Protein AF-A0A3G7U7F8-F1 (afdb_monomer_lite)

Radius of gyration: 17.86 Å; chains: 1; bounding box: 41×23×50 Å

pLDDT: mean 77.33, std 21.23, range [37.97, 98.38]

Foldseek 3Di:
DDDDDPDPPPCPPPPDNPPPPDDDPVRVVVVVVLVVDDPVVVVVVVVVVVVVVVVVVVVCDDD

Structure (mmCIF, N/CA/C/O backbone):
data_AF-A0A3G7U7F8-F1
#
_entry.id   AF-A0A3G7U7F8-F1
#
loop_
_atom_site.group_PDB
_atom_site.id
_atom_site.type_symbol
_atom_site.label_atom_id
_atom_site.label_alt_id
_atom_site.label_comp_id
_atom_site.label_asym_id
_atom_site.label_entity_id
_atom_site.label_seq_id
_atom_site.pdbx_PDB_ins_code
_atom_site.Cartn_x
_atom_site.Cartn_y
_atom_site.Cartn_z
_atom_site.occupancy
_atom_site.B_iso_or_equiv
_atom_site.auth_seq_id
_atom_site.auth_comp_id
_atom_site.auth_asym_id
_atom_site.auth_atom_id
_atom_site.pdbx_PDB_model_num
ATOM 1 N N . MET A 1 1 ? -15.362 -5.730 34.526 1.00 37.97 1 MET A N 1
ATOM 2 C CA . MET A 1 1 ?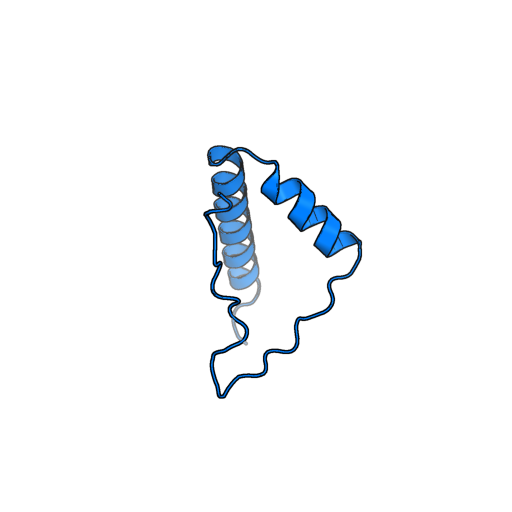 -14.563 -6.745 33.807 1.00 37.97 1 MET A CA 1
ATOM 3 C C . MET A 1 1 ? -13.990 -6.079 32.566 1.00 37.97 1 MET A C 1
ATOM 5 O O . MET A 1 1 ? -14.758 -5.761 31.673 1.00 37.97 1 MET A O 1
ATOM 9 N N . LEU A 1 2 ? -12.690 -5.780 32.546 1.00 40.84 2 LEU A N 1
ATOM 10 C CA . LEU A 1 2 ? -11.995 -5.245 31.371 1.00 40.84 2 LEU A CA 1
ATOM 11 C C . LEU A 1 2 ? -11.056 -6.346 30.880 1.00 40.84 2 LEU A C 1
ATOM 13 O O . LEU A 1 2 ? -10.099 -6.682 31.571 1.00 40.84 2 LEU A O 1
ATOM 17 N N . ASN A 1 3 ? -11.389 -6.952 29.743 1.00 44.69 3 ASN A N 1
ATOM 18 C CA . ASN A 1 3 ? -10.572 -7.956 29.075 1.00 44.69 3 ASN A CA 1
ATOM 19 C C . ASN A 1 3 ? -10.321 -7.523 27.625 1.00 44.69 3 ASN A C 1
ATOM 21 O O . ASN A 1 3 ? -11.199 -6.923 27.008 1.00 44.69 3 ASN A O 1
ATOM 25 N N . ASN A 1 4 ? -9.156 -7.925 27.116 1.00 45.38 4 ASN A N 1
ATOM 26 C CA . ASN A 1 4 ? -8.604 -7.755 25.770 1.00 45.38 4 ASN A CA 1
ATOM 27 C C . ASN A 1 4 ? -8.175 -6.318 25.424 1.00 45.38 4 ASN A C 1
ATOM 29 O O . ASN A 1 4 ? -8.944 -5.379 25.535 1.00 45.38 4 ASN A O 1
ATOM 33 N N . SER A 1 5 ? -6.953 -6.044 24.975 1.00 46.25 5 SER A N 1
ATOM 34 C CA . SER A 1 5 ? -6.031 -6.873 24.195 1.00 46.25 5 SER A CA 1
ATOM 35 C C . SER A 1 5 ? -4.591 -6.405 24.427 1.00 46.25 5 SER A C 1
ATOM 37 O O . SER A 1 5 ? -4.237 -5.266 24.117 1.00 46.25 5 SER A O 1
ATOM 39 N N . PHE A 1 6 ? -3.753 -7.297 24.952 1.00 50.56 6 PHE A N 1
ATOM 40 C CA . PHE A 1 6 ? -2.314 -7.090 25.067 1.00 50.56 6 PHE A CA 1
ATOM 41 C C . PHE A 1 6 ? -1.701 -7.262 23.670 1.00 50.56 6 PHE A C 1
ATOM 43 O O . PHE A 1 6 ? -1.381 -8.369 23.248 1.00 50.56 6 PHE A O 1
ATOM 50 N N . PHE A 1 7 ? -1.592 -6.175 22.905 1.00 56.81 7 PHE A N 1
ATOM 51 C CA . PHE A 1 7 ? -0.731 -6.175 21.727 1.00 56.81 7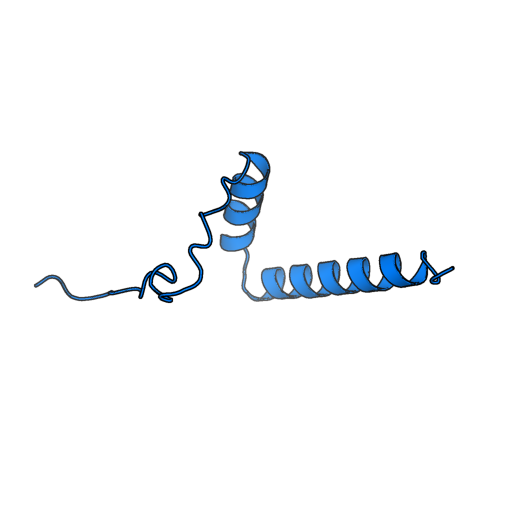 PHE A CA 1
ATOM 52 C C . PHE A 1 7 ? 0.712 -6.255 22.234 1.00 56.81 7 PHE A C 1
ATOM 54 O O . PHE A 1 7 ? 1.115 -5.361 22.986 1.00 56.81 7 PHE A O 1
ATOM 61 N N . PRO A 1 8 ? 1.515 -7.274 21.872 1.00 47.44 8 PRO A N 1
ATOM 62 C CA . PRO A 1 8 ? 2.929 -7.222 22.172 1.00 47.44 8 PRO A CA 1
ATOM 63 C C . PRO A 1 8 ? 3.484 -6.073 21.336 1.00 47.44 8 PRO A C 1
ATOM 65 O O . PRO A 1 8 ? 3.596 -6.147 20.113 1.00 47.44 8 PRO A O 1
ATOM 68 N N . SER A 1 9 ? 3.753 -4.956 22.006 1.00 53.06 9 SER A N 1
ATOM 69 C CA . SER A 1 9 ? 4.550 -3.873 21.459 1.00 53.06 9 SER A CA 1
ATOM 70 C C . SER A 1 9 ? 5.818 -4.506 20.892 1.00 53.06 9 SER A C 1
ATOM 72 O O . SER A 1 9 ? 6.632 -5.033 21.645 1.00 53.06 9 SER A O 1
ATOM 74 N N . LEU A 1 10 ? 5.998 -4.447 19.571 1.00 54.00 10 LEU A N 1
ATOM 75 C CA . LEU A 1 10 ? 7.198 -4.883 18.839 1.00 54.00 10 LEU A CA 1
ATOM 76 C C . LEU A 1 10 ? 8.491 -4.151 19.283 1.00 54.00 10 LEU A C 1
ATOM 78 O O . LEU A 1 10 ? 9.499 -4.184 18.588 1.00 54.00 10 LEU A O 1
ATOM 82 N N . ARG A 1 11 ? 8.479 -3.452 20.426 1.00 51.94 11 ARG A N 1
ATOM 83 C CA . ARG A 1 11 ? 9.610 -2.713 20.995 1.00 51.94 11 ARG A CA 1
ATOM 84 C C . ARG A 1 11 ? 10.523 -3.551 21.888 1.00 51.94 11 ARG A C 1
ATOM 86 O O . ARG A 1 11 ? 11.558 -3.038 22.294 1.00 51.94 11 ARG A O 1
ATOM 93 N N . THR A 1 12 ? 10.175 -4.793 22.212 1.00 47.25 12 THR A N 1
ATOM 94 C CA . THR A 1 12 ? 10.927 -5.625 23.174 1.00 47.25 12 THR A CA 1
ATOM 95 C C . THR A 1 12 ? 11.669 -6.802 22.538 1.00 47.25 12 THR A C 1
ATOM 97 O O . THR A 1 12 ? 11.898 -7.816 23.189 1.00 47.25 12 THR A O 1
ATOM 100 N N . ALA A 1 13 ? 12.129 -6.667 21.292 1.00 54.22 13 ALA A N 1
ATOM 101 C CA . ALA A 1 13 ? 13.272 -7.458 20.839 1.00 54.22 13 ALA A CA 1
ATOM 102 C C . ALA A 1 13 ? 14.550 -6.841 21.442 1.00 54.22 13 ALA A C 1
ATOM 104 O O . ALA A 1 13 ? 15.088 -5.855 20.933 1.00 54.22 13 ALA A O 1
ATOM 105 N N . LEU A 1 14 ? 14.984 -7.383 22.586 1.00 46.47 14 LEU A N 1
ATOM 106 C CA . LEU A 1 14 ? 16.252 -7.059 23.248 1.00 46.47 14 LEU A CA 1
ATOM 107 C C . LEU A 1 14 ? 17.406 -7.222 22.244 1.00 46.47 14 LEU A C 1
ATOM 109 O O . LEU A 1 14 ? 17.795 -8.337 21.917 1.00 46.47 14 LEU A O 1
ATOM 113 N N . GLY A 1 15 ? 17.923 -6.105 21.729 1.00 50.97 15 GLY A N 1
ATOM 114 C CA . GLY A 1 15 ? 19.072 -6.075 20.813 1.00 50.97 15 GLY A CA 1
ATOM 115 C C . GLY A 1 15 ? 18.917 -5.120 19.630 1.00 50.97 15 GLY A C 1
ATOM 116 O O . GLY A 1 15 ? 19.912 -4.613 19.124 1.00 50.97 15 GLY A O 1
ATOM 117 N N . THR A 1 16 ? 17.688 -4.780 19.237 1.00 50.75 16 THR A N 1
ATOM 118 C CA . THR A 1 16 ? 17.434 -3.782 18.190 1.00 50.75 16 THR A CA 1
ATOM 119 C C . THR A 1 16 ? 16.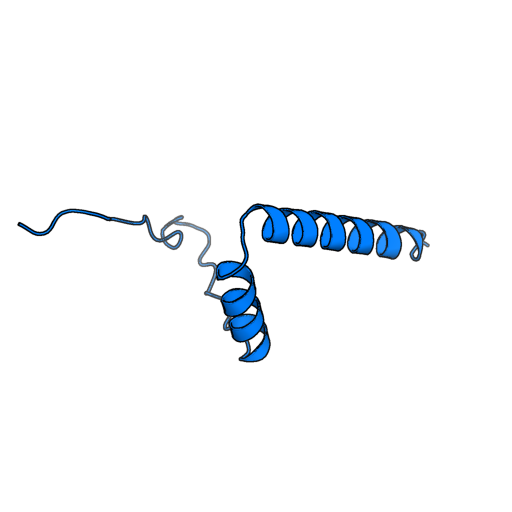533 -2.696 18.752 1.00 50.75 16 THR A C 1
ATOM 121 O O . THR A 1 16 ? 15.310 -2.751 18.627 1.00 50.75 16 THR A O 1
ATOM 124 N N . SER A 1 17 ? 17.134 -1.687 19.385 1.00 49.12 17 SER A N 1
ATOM 125 C CA . SER A 1 17 ? 16.453 -0.413 19.630 1.00 49.12 17 SER A CA 1
ATOM 126 C C . SER A 1 17 ? 16.214 0.258 18.277 1.00 49.12 17 SER A C 1
ATOM 128 O O . SER A 1 17 ? 16.936 1.165 17.865 1.00 49.12 17 SER A O 1
ATOM 130 N N . LEU A 1 18 ? 15.223 -0.234 17.533 1.00 60.91 18 LEU A N 1
ATOM 131 C CA . LEU A 1 18 ? 14.675 0.474 16.393 1.00 60.91 18 LEU A CA 1
ATOM 132 C C . LEU A 1 18 ? 13.923 1.654 16.992 1.00 60.91 18 LEU A C 1
ATOM 134 O O . LEU A 1 18 ? 12.758 1.548 17.384 1.00 60.91 18 LEU A O 1
ATOM 138 N N . ARG A 1 19 ? 14.636 2.775 17.154 1.00 61.25 19 ARG A N 1
ATOM 139 C CA . ARG A 1 19 ? 14.009 4.059 17.455 1.00 61.25 19 ARG A CA 1
ATOM 140 C C . ARG A 1 19 ? 12.842 4.204 16.476 1.00 61.25 19 ARG A C 1
ATOM 142 O O . ARG A 1 19 ? 13.064 4.074 15.272 1.00 61.25 19 ARG A O 1
ATOM 149 N N . PRO A 1 20 ? 11.611 4.426 16.963 1.00 70.00 20 PRO A N 1
ATOM 150 C CA . PRO A 1 20 ? 10.492 4.679 16.076 1.00 70.00 20 PRO A CA 1
ATOM 151 C C . PRO A 1 20 ? 10.875 5.864 15.200 1.00 70.00 20 PRO A C 1
ATOM 153 O O . PRO A 1 20 ? 11.128 6.953 15.720 1.00 70.00 20 PRO A O 1
ATOM 156 N N . ARG A 1 21 ? 10.982 5.637 13.890 1.00 82.19 21 ARG A N 1
ATOM 157 C CA . ARG A 1 21 ? 11.158 6.722 12.932 1.00 82.19 21 ARG A CA 1
ATOM 158 C C . ARG A 1 21 ? 9.959 7.649 13.093 1.00 82.19 21 ARG A C 1
ATOM 160 O O . ARG A 1 21 ? 8.820 7.193 12.995 1.00 82.19 21 ARG A O 1
ATOM 167 N N . GLN A 1 22 ? 10.220 8.920 13.385 1.00 87.50 22 GLN A N 1
ATOM 168 C CA . GLN A 1 22 ? 9.169 9.927 13.361 1.00 87.50 22 GLN A CA 1
ATOM 169 C C . GLN A 1 22 ? 8.714 10.074 11.917 1.00 87.50 22 GLN A C 1
ATOM 171 O O . GLN A 1 22 ? 9.536 10.286 11.025 1.00 87.50 22 GLN A O 1
ATOM 176 N N . LEU A 1 23 ? 7.421 9.878 11.707 1.00 90.25 23 LEU A N 1
ATOM 177 C CA . LEU A 1 23 ? 6.812 10.073 10.409 1.00 90.25 23 LEU A CA 1
ATOM 178 C C . LEU A 1 23 ? 6.530 11.556 10.228 1.00 90.25 23 LEU A C 1
ATOM 180 O O . LEU A 1 23 ? 6.137 12.239 11.176 1.00 90.25 23 LEU A O 1
ATOM 184 N N . ASN A 1 24 ? 6.725 12.054 9.016 1.00 93.75 24 ASN A N 1
ATOM 185 C CA . ASN A 1 24 ? 6.248 13.385 8.685 1.00 93.75 24 ASN A CA 1
ATOM 186 C C . ASN A 1 24 ? 4.700 13.377 8.565 1.00 93.75 24 ASN A C 1
ATOM 188 O O . ASN A 1 24 ? 4.081 12.311 8.446 1.00 93.75 24 ASN A O 1
ATOM 192 N N . PRO A 1 25 ? 4.038 14.548 8.587 1.00 95.56 25 PRO A N 1
ATOM 193 C CA . PRO A 1 25 ? 2.576 14.619 8.530 1.00 95.56 25 PRO A CA 1
ATOM 194 C C . PRO A 1 25 ? 1.955 13.952 7.292 1.00 95.56 25 PRO A C 1
ATOM 196 O O . PRO A 1 25 ? 0.827 13.456 7.358 1.00 95.56 25 PRO A O 1
ATOM 199 N N . GLU A 1 26 ? 2.674 13.925 6.169 1.00 96.38 26 GLU A N 1
ATOM 200 C CA . GLU A 1 26 ? 2.219 13.310 4.920 1.00 96.38 26 GLU A CA 1
ATOM 201 C C . GLU A 1 26 ? 2.269 11.783 4.992 1.00 96.38 26 GLU A C 1
ATOM 203 O O . GLU A 1 26 ? 1.294 11.121 4.640 1.00 96.38 26 GLU A O 1
ATOM 208 N N . GLU A 1 27 ? 3.357 11.222 5.521 1.00 93.50 27 GLU A N 1
ATOM 209 C CA . GLU A 1 27 ? 3.515 9.793 5.789 1.00 93.50 27 GLU A CA 1
ATOM 210 C C . GLU A 1 27 ? 2.426 9.309 6.753 1.00 93.50 27 GLU A C 1
ATOM 212 O O . GLU A 1 27 ? 1.773 8.291 6.507 1.00 93.50 27 GLU A O 1
ATOM 217 N N . GLU A 1 28 ? 2.155 10.063 7.822 1.00 95.00 28 GLU A N 1
ATOM 218 C CA . GLU A 1 28 ? 1.051 9.737 8.723 1.00 95.00 28 GLU A CA 1
ATOM 219 C C . 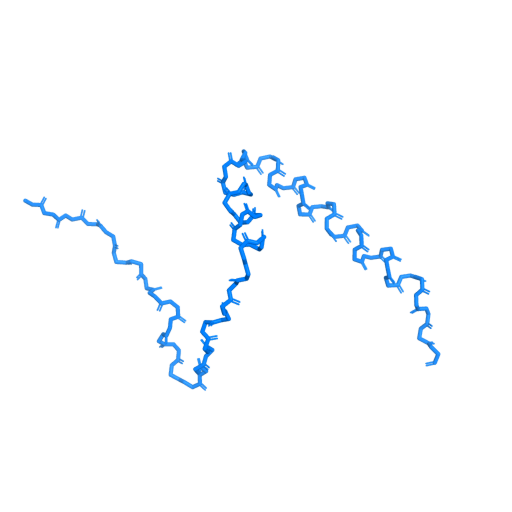GLU A 1 28 ? -0.307 9.779 8.018 1.00 95.00 28 GLU A C 1
ATOM 221 O O . GLU A 1 28 ? -1.154 8.907 8.231 1.00 95.00 28 GLU A O 1
ATOM 226 N N . ARG A 1 29 ? -0.541 10.806 7.193 1.00 96.25 29 ARG A N 1
ATOM 227 C CA . ARG A 1 29 ? -1.787 10.963 6.438 1.00 96.25 29 ARG A CA 1
ATOM 228 C C . ARG A 1 29 ? -1.984 9.806 5.459 1.00 96.25 29 ARG A C 1
ATOM 230 O O . ARG A 1 29 ? -3.085 9.262 5.393 1.00 96.25 29 ARG A O 1
ATOM 237 N N . LEU A 1 30 ? -0.928 9.387 4.769 1.00 95.25 30 LEU A N 1
ATOM 238 C CA . LEU A 1 30 ? -0.945 8.240 3.867 1.00 95.25 30 LEU A CA 1
ATOM 239 C C . LEU A 1 30 ? -1.315 6.953 4.612 1.00 95.25 30 LEU A C 1
ATOM 241 O O . LEU A 1 30 ? -2.213 6.232 4.182 1.00 95.25 30 LEU A O 1
ATOM 245 N N . ILE A 1 31 ? -0.684 6.692 5.761 1.00 94.38 31 ILE A N 1
ATOM 246 C CA . ILE A 1 31 ? -0.996 5.516 6.587 1.00 94.38 31 ILE A CA 1
ATOM 247 C C . ILE A 1 31 ? -2.450 5.551 7.058 1.00 94.38 31 ILE A C 1
ATOM 249 O O . ILE A 1 31 ? -3.124 4.518 7.036 1.00 94.38 31 ILE A O 1
ATOM 253 N N . ARG A 1 32 ? -2.948 6.723 7.478 1.00 96.44 32 ARG A N 1
ATOM 254 C CA . ARG A 1 32 ? -4.350 6.895 7.881 1.00 96.44 32 ARG A CA 1
ATOM 255 C C . ARG A 1 32 ? -5.301 6.518 6.744 1.00 96.44 32 ARG A C 1
ATOM 257 O O . ARG A 1 32 ? -6.191 5.709 6.978 1.00 96.44 32 ARG A O 1
ATOM 264 N N . TYR A 1 33 ? -5.087 7.021 5.527 1.00 97.06 33 TYR A N 1
ATOM 265 C CA . TYR A 1 33 ? -5.933 6.656 4.385 1.00 97.06 33 TYR A CA 1
ATOM 266 C C . TYR A 1 33 ? -5.820 5.180 4.016 1.00 97.06 33 TYR A C 1
ATOM 268 O O . TYR A 1 33 ? -6.843 4.526 3.849 1.00 97.06 33 TYR A O 1
ATOM 276 N N . TYR A 1 34 ? -4.605 4.631 3.966 1.00 96.75 34 TYR A N 1
ATOM 277 C CA . TYR A 1 34 ? -4.392 3.221 3.643 1.00 96.75 34 TYR A CA 1
ATOM 278 C C . TYR A 1 34 ? -5.146 2.283 4.598 1.00 96.75 34 TYR A C 1
ATOM 280 O O . TYR A 1 34 ? -5.703 1.278 4.167 1.00 96.75 34 TYR A O 1
ATOM 288 N N . ARG A 1 35 ? -5.215 2.619 5.894 1.00 95.88 35 ARG A N 1
ATOM 289 C CA . ARG A 1 35 ? -5.959 1.833 6.896 1.00 95.88 35 ARG A CA 1
ATOM 290 C C . ARG A 1 35 ? -7.478 1.885 6.728 1.00 95.88 35 ARG A C 1
ATOM 292 O O . ARG A 1 35 ? -8.146 0.969 7.192 1.00 95.88 35 ARG A O 1
ATOM 299 N N . LEU A 1 36 ? -8.010 2.937 6.108 1.00 97.88 36 LEU A N 1
ATOM 300 C CA . LEU A 1 36 ? -9.444 3.084 5.843 1.00 97.88 36 LEU A CA 1
ATOM 301 C C . LEU A 1 36 ? -9.895 2.338 4.580 1.00 97.88 36 LEU A C 1
ATOM 303 O O . LEU A 1 36 ? -11.093 2.179 4.367 1.00 97.88 36 LEU A O 1
ATOM 307 N N . LEU A 1 37 ? -8.955 1.887 3.747 1.00 97.69 37 LEU A N 1
ATOM 308 C CA . LEU A 1 37 ? -9.255 1.134 2.535 1.00 97.69 37 LEU A CA 1
ATOM 309 C C . LEU A 1 37 ? -9.775 -0.276 2.846 1.00 97.69 37 LEU A C 1
ATOM 311 O O . LEU A 1 37 ? -9.380 -0.914 3.834 1.00 97.69 37 LEU A O 1
ATOM 315 N N . SER A 1 38 ? -10.603 -0.791 1.934 1.00 98.38 38 SER A N 1
ATOM 316 C CA . SER A 1 38 ? -11.007 -2.196 1.937 1.00 98.38 38 SER A CA 1
ATOM 317 C C . SER A 1 38 ? -9.784 -3.114 1.793 1.00 98.38 38 SER A C 1
ATOM 319 O O . SER A 1 38 ? -8.717 -2.691 1.344 1.00 98.38 38 SER A O 1
ATOM 321 N N . GLU A 1 39 ? -9.908 -4.388 2.176 1.00 97.56 39 GLU A N 1
ATOM 322 C CA . GLU A 1 39 ? -8.810 -5.351 1.980 1.00 97.56 39 GLU A CA 1
ATOM 323 C C . GLU A 1 39 ? -8.439 -5.504 0.496 1.00 97.56 39 GLU A C 1
ATOM 325 O O . GLU A 1 39 ? -7.260 -5.603 0.165 1.00 97.56 39 GLU A O 1
ATOM 330 N N . GLN A 1 40 ? -9.433 -5.461 -0.396 1.00 98.31 40 GLN A N 1
ATOM 331 C CA . GLN A 1 40 ? -9.241 -5.573 -1.845 1.00 98.31 40 GLN A CA 1
ATOM 332 C C . GLN A 1 40 ? -8.432 -4.390 -2.390 1.00 98.31 40 GLN A C 1
ATOM 334 O O . GLN A 1 40 ? -7.457 -4.585 -3.114 1.00 98.31 40 GLN A O 1
ATOM 339 N N . ASP A 1 41 ? -8.771 -3.170 -1.973 1.00 97.81 41 ASP A N 1
ATOM 340 C CA . ASP A 1 41 ? -8.039 -1.967 -2.379 1.00 97.81 41 ASP A CA 1
ATOM 341 C C . ASP A 1 41 ? -6.621 -1.950 -1.800 1.00 97.81 41 ASP A C 1
ATOM 343 O O . ASP A 1 41 ? -5.664 -1.559 -2.472 1.00 97.81 41 ASP A O 1
ATOM 347 N N . ARG A 1 42 ? -6.452 -2.413 -0.554 1.00 98.06 42 ARG A N 1
ATOM 348 C CA . ARG A 1 42 ? -5.124 -2.547 0.058 1.00 98.06 42 ARG A CA 1
ATOM 349 C C . ARG A 1 42 ? -4.240 -3.519 -0.707 1.00 98.06 42 ARG A C 1
ATOM 351 O O . ARG A 1 42 ? -3.038 -3.264 -0.800 1.00 98.06 42 ARG A O 1
ATOM 358 N N . GLU A 1 43 ? -4.812 -4.592 -1.241 1.00 98.06 43 GLU A N 1
ATOM 359 C CA . GLU A 1 4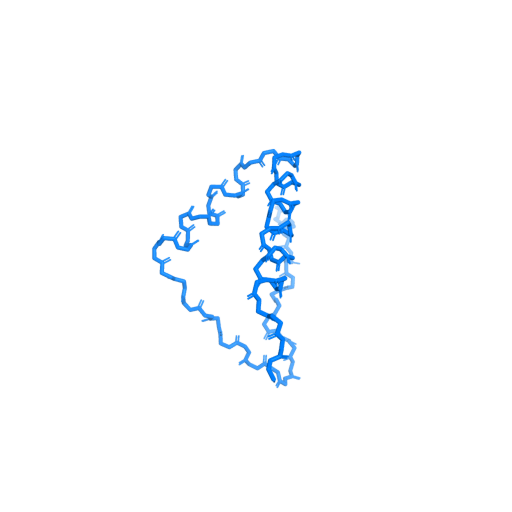3 ? -4.094 -5.541 -2.086 1.00 98.06 43 GLU A CA 1
ATOM 360 C C . GLU A 1 43 ? -3.724 -4.923 -3.437 1.00 98.06 43 GLU A C 1
ATOM 362 O O . GLU A 1 43 ? -2.557 -4.962 -3.822 1.00 98.06 43 GLU A O 1
ATOM 367 N N . ALA A 1 44 ? -4.660 -4.237 -4.097 1.00 98.00 44 ALA A N 1
ATOM 368 C CA . ALA A 1 44 ? -4.385 -3.529 -5.348 1.00 98.00 44 ALA A CA 1
ATOM 369 C C . ALA A 1 44 ? -3.234 -2.514 -5.202 1.00 98.00 44 ALA A C 1
ATOM 371 O O . ALA A 1 44 ? -2.336 -2.459 -6.045 1.00 98.00 44 ALA A O 1
ATOM 372 N N . VAL A 1 45 ? -3.200 -1.760 -4.096 1.00 97.06 45 VAL A N 1
ATOM 373 C CA . VAL A 1 45 ? -2.099 -0.835 -3.779 1.00 97.06 45 VAL A CA 1
ATOM 374 C C . VAL A 1 45 ? -0.765 -1.576 -3.628 1.00 97.06 45 VAL A C 1
ATOM 376 O O . VAL A 1 45 ? 0.248 -1.102 -4.141 1.00 97.06 45 VAL A O 1
ATOM 379 N N . ARG A 1 46 ? -0.731 -2.743 -2.967 1.00 96.31 46 ARG A N 1
ATOM 380 C CA . ARG A 1 46 ? 0.502 -3.551 -2.854 1.00 96.31 46 ARG A CA 1
ATOM 381 C C . ARG A 1 46 ? 0.982 -4.033 -4.219 1.00 96.31 46 ARG A C 1
ATOM 383 O O . ARG A 1 46 ? 2.173 -3.911 -4.503 1.00 96.31 46 ARG A O 1
ATOM 390 N N . CYS A 1 47 ? 0.076 -4.525 -5.064 1.00 97.00 47 CYS A N 1
ATOM 391 C CA . CYS A 1 47 ? 0.401 -4.933 -6.430 1.00 97.00 47 CYS A CA 1
ATOM 392 C C . CYS A 1 47 ? 0.970 -3.765 -7.247 1.00 97.00 47 CYS A C 1
ATOM 394 O O . CYS A 1 47 ? 1.978 -3.929 -7.932 1.00 97.00 47 CYS A O 1
ATOM 396 N N . LEU A 1 48 ? 0.379 -2.572 -7.128 1.00 96.69 48 LEU A N 1
ATOM 397 C CA . LEU A 1 48 ? 0.870 -1.367 -7.797 1.00 96.69 48 LEU A CA 1
ATOM 398 C C . LEU A 1 48 ? 2.283 -0.990 -7.328 1.00 96.69 48 LEU A C 1
ATOM 400 O O . LEU A 1 48 ? 3.168 -0.774 -8.154 1.00 96.69 48 LEU A O 1
ATOM 404 N N . PHE A 1 49 ? 2.523 -0.956 -6.014 1.00 94.62 49 PHE A N 1
ATOM 405 C CA . PHE A 1 49 ? 3.854 -0.682 -5.460 1.00 94.62 49 PHE A CA 1
ATOM 406 C C . PHE A 1 49 ? 4.895 -1.706 -5.918 1.00 94.62 49 PHE A C 1
ATOM 408 O O . PHE A 1 49 ? 6.039 -1.341 -6.191 1.00 94.62 49 PHE A O 1
ATOM 415 N N . PHE A 1 50 ? 4.508 -2.980 -6.014 1.00 94.50 50 PHE A N 1
ATOM 416 C CA . PHE A 1 50 ? 5.371 -4.025 -6.548 1.00 94.50 50 PHE A CA 1
ATOM 417 C C . PHE A 1 50 ? 5.736 -3.753 -8.011 1.00 94.50 50 PHE A C 1
ATOM 419 O O . PHE A 1 50 ? 6.920 -3.728 -8.339 1.00 94.50 50 PHE A O 1
ATOM 426 N N . ALA A 1 51 ? 4.749 -3.466 -8.865 1.00 94.88 51 ALA A N 1
ATOM 427 C CA . ALA A 1 51 ? 4.985 -3.154 -10.272 1.00 94.88 51 ALA A CA 1
ATOM 428 C C . ALA A 1 51 ? 5.934 -1.955 -10.441 1.00 94.88 51 ALA A C 1
ATOM 430 O O . ALA A 1 51 ? 6.927 -2.070 -11.151 1.00 94.88 51 ALA A O 1
ATOM 431 N N . ILE A 1 52 ? 5.702 -0.855 -9.713 1.00 94.50 52 ILE A N 1
ATOM 432 C CA . ILE A 1 52 ? 6.562 0.346 -9.735 1.00 94.50 52 ILE A CA 1
ATOM 433 C C . ILE A 1 52 ? 8.007 0.017 -9.321 1.00 94.50 52 ILE A C 1
ATOM 435 O O . ILE A 1 52 ? 8.981 0.516 -9.895 1.00 94.50 52 ILE A O 1
ATOM 439 N N . LYS A 1 53 ? 8.175 -0.825 -8.299 1.00 92.62 53 LYS A N 1
ATOM 440 C CA . LYS A 1 53 ? 9.500 -1.227 -7.819 1.00 92.62 53 LYS A CA 1
ATOM 441 C C . LYS A 1 53 ? 10.246 -2.072 -8.851 1.00 92.62 53 LYS A C 1
ATOM 443 O O . LYS A 1 53 ? 11.456 -1.925 -8.995 1.00 92.62 53 LYS A O 1
ATOM 448 N N . GLU A 1 54 ? 9.547 -2.947 -9.561 1.00 90.44 54 GLU A N 1
ATOM 449 C CA . GLU A 1 54 ? 10.165 -3.776 -10.595 1.00 90.44 54 GLU A CA 1
ATOM 450 C C . GLU A 1 54 ? 10.466 -2.973 -11.870 1.00 90.44 54 GLU A C 1
ATOM 452 O O . GLU A 1 54 ? 11.549 -3.127 -12.434 1.00 90.44 54 GLU A O 1
ATOM 457 N N . THR A 1 55 ? 9.604 -2.032 -12.269 1.00 90.75 55 THR A N 1
ATOM 458 C CA . THR A 1 55 ? 9.885 -1.145 -13.412 1.00 90.75 55 THR A CA 1
ATOM 459 C C . THR A 1 55 ? 11.064 -0.210 -13.141 1.00 90.75 55 THR A C 1
ATOM 461 O O . THR A 1 55 ? 11.935 -0.068 -13.991 1.00 90.75 55 THR A O 1
ATOM 464 N N . SER A 1 56 ? 11.167 0.362 -11.938 1.00 85.81 56 SER A N 1
ATOM 465 C CA . SER A 1 56 ? 12.301 1.237 -11.578 1.00 85.81 56 SER A CA 1
ATOM 466 C C . SER A 1 56 ? 13.644 0.501 -11.492 1.00 85.81 56 SER A C 1
ATOM 468 O O . SER A 1 56 ? 14.694 1.083 -11.750 1.00 85.81 56 SER A O 1
ATOM 470 N N . ARG A 1 57 ? 13.641 -0.797 -11.166 1.00 78.06 57 ARG A N 1
ATOM 471 C CA . ARG A 1 57 ? 14.847 -1.641 -11.231 1.00 78.06 57 ARG A CA 1
ATOM 472 C C . ARG A 1 57 ? 15.284 -1.931 -12.659 1.00 78.06 57 ARG A C 1
ATOM 474 O O . ARG A 1 57 ? 16.482 -2.022 -12.905 1.00 78.06 57 ARG A O 1
ATOM 481 N N . ALA A 1 58 ? 14.334 -2.089 -13.576 1.00 71.88 58 ALA A N 1
ATOM 482 C CA . ALA A 1 58 ? 14.629 -2.333 -14.983 1.00 71.88 58 ALA A CA 1
ATOM 483 C C . ALA A 1 58 ? 15.288 -1.116 -15.661 1.00 71.88 58 ALA A C 1
ATOM 485 O O . ALA A 1 58 ? 16.097 -1.290 -16.568 1.00 71.88 58 ALA A O 1
ATOM 486 N N . GLU A 1 59 ? 14.998 0.100 -15.190 1.00 61.75 59 GLU A N 1
ATOM 487 C CA . GLU A 1 59 ? 15.576 1.350 -15.711 1.00 61.75 59 GLU A CA 1
ATOM 488 C C . GLU A 1 59 ? 16.999 1.645 -15.204 1.00 61.75 59 GLU A C 1
ATOM 490 O O . GLU A 1 59 ? 17.703 2.474 -15.781 1.00 61.75 59 GLU A O 1
ATOM 495 N N . HIS A 1 60 ? 17.465 0.933 -14.175 1.00 60.06 60 HIS A N 1
ATOM 496 C CA . HIS A 1 60 ? 18.847 0.982 -13.703 1.00 60.06 60 HIS A CA 1
ATOM 497 C C . HIS A 1 60 ? 19.540 -0.365 -13.946 1.00 60.06 60 HIS A C 1
ATOM 499 O O . HIS A 1 60 ? 19.761 -1.124 -12.992 1.00 60.06 60 HIS A O 1
ATOM 505 N N . PRO A 1 61 ? 19.914 -0.696 -15.200 1.00 57.00 61 PRO A N 1
ATOM 506 C CA . PRO A 1 61 ? 20.855 -1.778 -15.415 1.00 57.00 61 PRO A CA 1
ATOM 507 C C . PRO A 1 61 ? 22.128 -1.398 -14.657 1.00 57.00 61 PRO A C 1
ATOM 509 O O . PRO A 1 61 ? 22.703 -0.335 -14.887 1.00 57.00 61 PRO A O 1
ATOM 512 N N . LYS A 1 62 ? 22.500 -2.234 -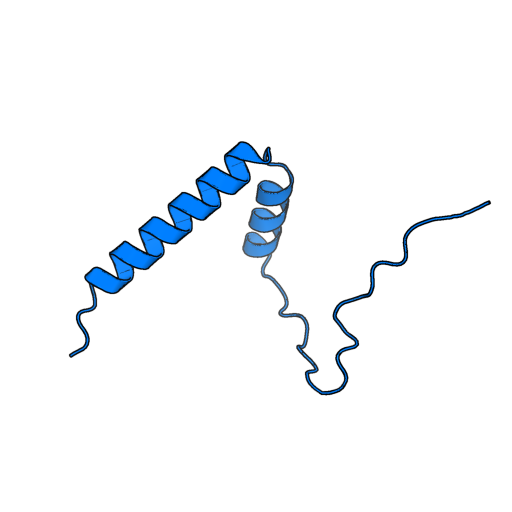13.684 1.00 59.09 62 LYS A N 1
ATOM 513 C CA . LYS A 1 62 ? 23.754 -2.119 -12.934 1.00 59.09 62 LYS A CA 1
ATOM 514 C C . LYS A 1 62 ? 24.885 -1.850 -13.934 1.00 59.09 62 LYS A C 1
ATOM 516 O O . LYS A 1 62 ? 25.170 -2.725 -14.751 1.00 59.09 62 LYS A O 1
ATOM 521 N N . GLN A 1 63 ? 25.450 -0.644 -13.896 1.00 51.19 63 GLN A N 1
ATOM 522 C CA . GLN A 1 63 ? 26.763 -0.369 -14.477 1.00 51.19 63 GLN A CA 1
ATOM 523 C C . GLN A 1 63 ? 27.832 -1.097 -13.665 1.00 51.19 63 GLN A C 1
ATOM 525 O O . GLN A 1 63 ? 27.652 -1.206 -12.427 1.00 51.19 63 GLN A O 1
#

Sequence (63 aa):
MLNNSFFPSLRTALGTSLRPRQLNPEEERLIRYYRLLSEQDREAVRCLFFAIKETSRAEHPKQ

Organism: NCBI:txid47883

Secondary structure (DSSP, 8-state):
---------TT--TT---PPPPPPHHHHHHHHHHHHS-HHHHHHHHHHHHHHHHHHHHT----